Protein AF-A0A7H1Q3H3-F1 (afdb_monomer)

Foldseek 3Di:
DDDDDPDDPDLPDQDPVLAFDPPDDQAAPDWDQAPQDRDTDRGATPVRHDHDRVRVSVVSVVSVVVVVVVVVVVVVVVD

Mean predicted aligned error: 10.57 Å

pLDDT: mean 74.55, std 13.28, range [47.53, 92.5]

Sequence (79 aa):
MAARKPRRPKRPEPPPTGVLDWTRGHWAGVEKRCRYCPGLTPLRDSDGKPAHKVCAEEAIARQVEEYAEAWENERLREQ

Structure (mmCIF, N/CA/C/O backbone):
data_AF-A0A7H1Q3H3-F1
#
_entry.id   AF-A0A7H1Q3H3-F1
#
loop_
_atom_site.group_PDB
_atom_site.id
_atom_site.type_symbol
_atom_site.label_atom_id
_atom_site.label_alt_id
_atom_site.label_comp_id
_atom_site.label_asym_id
_atom_site.label_entity_id
_atom_site.label_seq_id
_atom_site.pdbx_PDB_ins_code
_atom_site.Cartn_x
_atom_site.Cartn_y
_atom_site.Cartn_z
_atom_site.occupancy
_atom_site.B_iso_or_equiv
_atom_site.auth_seq_id
_atom_site.auth_comp_id
_atom_site.auth_asym_id
_atom_site.auth_atom_id
_atom_site.pdbx_PDB_model_num
ATOM 1 N N . MET A 1 1 ? 5.770 38.157 5.517 1.00 47.53 1 MET A N 1
ATOM 2 C CA . MET A 1 1 ? 5.795 36.867 4.790 1.00 47.53 1 MET A CA 1
ATOM 3 C C . MET A 1 1 ? 4.694 35.985 5.365 1.00 47.53 1 MET A C 1
ATOM 5 O O . MET A 1 1 ? 4.749 35.683 6.547 1.00 47.53 1 MET A O 1
ATOM 9 N N . ALA A 1 2 ? 3.647 35.666 4.599 1.00 57.00 2 ALA A N 1
ATOM 10 C CA . ALA A 1 2 ? 2.525 34.869 5.104 1.00 57.00 2 ALA A CA 1
ATOM 11 C C . ALA A 1 2 ? 2.938 33.394 5.257 1.00 57.00 2 ALA A C 1
ATOM 13 O O . ALA A 1 2 ? 3.357 32.762 4.286 1.00 57.00 2 ALA A O 1
ATOM 14 N N . ALA A 1 3 ? 2.840 32.850 6.472 1.00 61.62 3 ALA A N 1
ATOM 15 C CA . ALA A 1 3 ? 3.143 31.450 6.751 1.00 61.62 3 ALA A CA 1
ATOM 16 C C . ALA A 1 3 ? 2.155 30.530 6.009 1.00 61.62 3 ALA A C 1
ATOM 18 O O . ALA A 1 3 ? 0.937 30.643 6.163 1.00 61.62 3 ALA A O 1
AT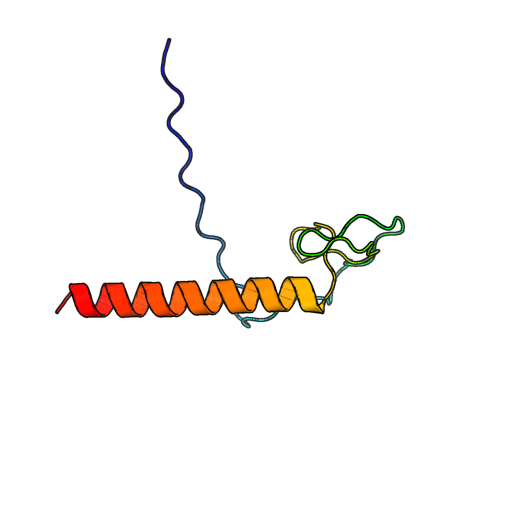OM 19 N N . ARG A 1 4 ? 2.674 29.605 5.192 1.00 63.84 4 ARG A N 1
ATOM 20 C CA . ARG A 1 4 ? 1.868 28.563 4.542 1.00 63.84 4 ARG A CA 1
ATOM 21 C C . ARG A 1 4 ? 1.288 27.642 5.618 1.00 63.84 4 ARG A C 1
ATOM 23 O O . ARG A 1 4 ? 2.029 26.911 6.267 1.00 63.84 4 ARG A O 1
ATOM 30 N N . LYS A 1 5 ? -0.039 27.660 5.785 1.00 59.91 5 LYS A N 1
ATOM 31 C CA . LYS A 1 5 ? -0.768 26.701 6.630 1.00 59.91 5 LYS A CA 1
ATOM 32 C C . LYS A 1 5 ? -0.412 25.263 6.208 1.00 59.91 5 LYS A C 1
ATOM 34 O O . LYS A 1 5 ? -0.481 24.974 5.008 1.00 59.91 5 LYS A O 1
ATOM 39 N N . PRO A 1 6 ? -0.073 24.355 7.143 1.00 57.78 6 PRO A N 1
ATOM 40 C CA . PRO A 1 6 ? 0.114 22.949 6.810 1.00 57.78 6 PRO A CA 1
ATOM 41 C C . PRO A 1 6 ? -1.208 22.399 6.267 1.00 57.78 6 PRO A C 1
ATOM 43 O O . PRO A 1 6 ? -2.263 22.539 6.892 1.00 57.78 6 PRO A O 1
ATOM 46 N N . ARG A 1 7 ? -1.170 21.814 5.065 1.00 62.53 7 ARG A N 1
ATOM 47 C CA . ARG A 1 7 ? -2.326 21.104 4.512 1.00 62.53 7 ARG A CA 1
ATOM 48 C C . ARG A 1 7 ? -2.569 19.908 5.425 1.00 62.53 7 ARG A C 1
ATOM 50 O O . ARG A 1 7 ? -1.683 19.068 5.557 1.00 62.53 7 ARG A O 1
ATOM 57 N N . ARG A 1 8 ? -3.740 19.846 6.068 1.00 57.44 8 ARG A N 1
ATOM 58 C CA . ARG A 1 8 ? -4.162 18.629 6.772 1.00 57.44 8 ARG A CA 1
ATOM 59 C C . ARG A 1 8 ? -4.067 17.470 5.772 1.00 57.44 8 ARG A C 1
ATOM 61 O O . ARG A 1 8 ? -4.541 17.650 4.644 1.00 57.44 8 ARG A O 1
ATOM 68 N N . PRO A 1 9 ? -3.438 16.336 6.123 1.00 54.50 9 PRO A N 1
ATOM 69 C CA . PRO A 1 9 ? -3.485 15.167 5.262 1.00 54.50 9 PRO A CA 1
ATOM 70 C C . PRO A 1 9 ? -4.962 14.839 5.030 1.00 54.50 9 PRO A C 1
ATOM 72 O O . PRO A 1 9 ? -5.724 14.676 5.983 1.00 54.50 9 PRO A O 1
ATOM 75 N N . LYS A 1 10 ? -5.394 14.850 3.764 1.00 54.84 10 LYS A N 1
ATOM 76 C CA . LYS A 1 10 ? -6.718 14.336 3.413 1.00 54.84 10 LYS A CA 1
ATOM 77 C C . LYS A 1 10 ? -6.723 12.871 3.823 1.00 54.84 10 LYS A C 1
ATOM 79 O O . LYS A 1 10 ? -5.813 12.143 3.432 1.00 54.84 10 LYS A O 1
ATOM 84 N N . ARG A 1 11 ? -7.724 12.492 4.618 1.00 51.81 11 ARG A N 1
ATOM 85 C CA . ARG A 1 11 ? -8.036 11.104 4.954 1.00 51.81 11 ARG A CA 1
ATOM 86 C C . ARG A 1 11 ? -8.018 10.295 3.647 1.00 51.81 11 ARG A C 1
ATOM 88 O O . ARG A 1 11 ? -8.827 10.621 2.778 1.00 51.81 11 ARG A O 1
ATOM 95 N N . PRO A 1 12 ? -7.092 9.341 3.439 1.00 57.28 12 PRO A N 1
ATOM 96 C CA . PRO A 1 12 ? -7.246 8.398 2.343 1.00 57.28 12 PRO A CA 1
ATOM 97 C C . PRO A 1 12 ? -8.523 7.605 2.615 1.00 57.28 12 PRO A C 1
ATOM 99 O O . PRO A 1 12 ? -8.636 6.961 3.658 1.00 57.28 12 PRO A O 1
ATOM 102 N N . GLU A 1 13 ? -9.507 7.737 1.729 1.00 58.69 13 GLU A N 1
ATOM 103 C CA . GLU A 1 13 ? -10.719 6.927 1.777 1.00 58.69 13 GLU A CA 1
ATOM 104 C C . GLU A 1 13 ? -10.307 5.479 1.489 1.00 58.69 13 GLU A C 1
ATOM 106 O O . GLU A 1 13 ? -9.702 5.226 0.441 1.00 58.69 13 GLU A O 1
ATOM 111 N N . PRO A 1 14 ? -10.543 4.535 2.419 1.00 57.19 14 PRO A N 1
ATOM 112 C CA . PRO A 1 14 ? -10.251 3.138 2.149 1.00 57.19 14 PRO A CA 1
ATOM 113 C C . PRO A 1 14 ? -11.104 2.665 0.962 1.00 57.19 14 PRO A C 1
ATOM 115 O O . PRO A 1 14 ? -12.223 3.156 0.772 1.00 57.19 14 PRO A O 1
ATOM 118 N N . PRO A 1 15 ? -10.601 1.721 0.148 1.00 61.19 15 PRO A N 1
ATOM 119 C CA . PRO A 1 15 ? -11.395 1.158 -0.930 1.00 61.19 15 PRO A CA 1
ATOM 120 C C . PRO A 1 15 ? -12.684 0.545 -0.356 1.00 61.19 15 PRO A C 1
ATOM 122 O O . PRO A 1 15 ? -12.641 -0.072 0.711 1.00 61.19 15 PRO A O 1
ATOM 125 N N . PRO A 1 16 ? -13.828 0.666 -1.056 1.00 56.88 16 PRO A N 1
ATOM 126 C CA . PRO A 1 16 ? -15.135 0.225 -0.555 1.00 56.88 16 PRO A CA 1
ATOM 127 C C . PRO A 1 16 ? -15.204 -1.278 -0.243 1.00 56.88 16 PRO A C 1
ATOM 129 O O . PRO A 1 16 ? -16.089 -1.719 0.480 1.00 56.88 16 PRO A O 1
ATOM 132 N N . THR A 1 17 ? -14.274 -2.069 -0.779 1.00 60.28 17 THR A N 1
ATOM 133 C CA . THR A 1 17 ? -14.169 -3.520 -0.582 1.00 60.28 17 THR A CA 1
ATOM 134 C C . THR A 1 17 ? -13.131 -3.924 0.469 1.00 60.28 17 THR A C 1
ATOM 136 O O . THR A 1 17 ? -12.976 -5.113 0.730 1.00 60.28 17 THR A O 1
ATOM 139 N N . GLY A 1 18 ? -12.379 -2.975 1.042 1.00 63.22 18 GLY A N 1
ATOM 140 C CA . GLY A 1 18 ? -11.280 -3.257 1.975 1.00 63.22 18 GLY A CA 1
ATOM 141 C C . GLY A 1 18 ? -10.060 -3.947 1.347 1.00 63.22 18 GLY A C 1
ATOM 142 O O . GLY A 1 18 ? -9.073 -4.184 2.036 1.00 63.22 18 GLY A O 1
ATOM 143 N N . VAL A 1 19 ? -10.097 -4.237 0.044 1.00 67.62 19 VAL A N 1
ATOM 144 C CA . VAL A 1 19 ? -9.010 -4.867 -0.715 1.00 67.62 19 VAL A CA 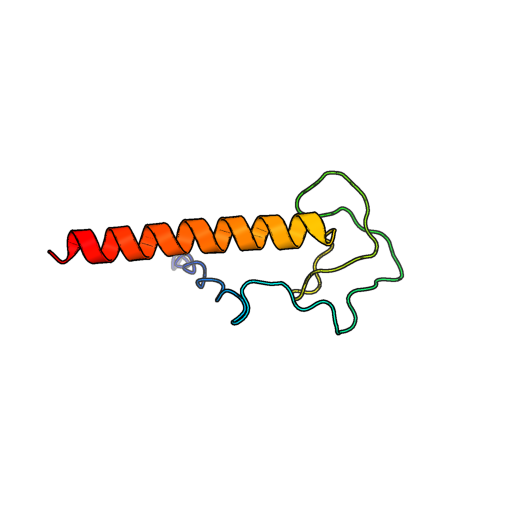1
ATOM 145 C C . VAL A 1 19 ? -8.556 -3.951 -1.842 1.00 67.62 19 VAL A C 1
ATOM 147 O O . VAL A 1 19 ? -9.357 -3.210 -2.418 1.00 67.62 19 VAL A O 1
ATOM 150 N N . LEU A 1 20 ? -7.261 -3.992 -2.161 1.00 72.88 20 LEU A N 1
ATOM 151 C CA . LEU A 1 20 ? -6.730 -3.239 -3.290 1.00 72.88 20 LEU A CA 1
ATOM 152 C C . LEU A 1 20 ? -7.265 -3.840 -4.604 1.00 72.88 20 LEU A C 1
ATOM 154 O O . LEU A 1 20 ? -7.220 -5.055 -4.804 1.00 72.88 20 LEU A O 1
ATOM 158 N N . ASP A 1 21 ? -7.753 -2.995 -5.510 1.00 75.19 21 ASP A N 1
ATOM 159 C CA . ASP A 1 21 ? -8.085 -3.417 -6.871 1.00 75.19 21 ASP A CA 1
ATOM 160 C C . ASP A 1 21 ? -6.779 -3.629 -7.654 1.00 75.19 21 ASP A C 1
ATOM 162 O O . ASP A 1 21 ? -5.994 -2.691 -7.789 1.00 75.19 21 ASP A O 1
ATOM 166 N N . TRP A 1 22 ? -6.559 -4.861 -8.135 1.00 77.44 22 TRP A N 1
ATOM 167 C CA . TRP A 1 22 ? -5.403 -5.279 -8.945 1.00 77.44 22 TRP A CA 1
ATOM 168 C C . TRP A 1 22 ? -5.745 -5.503 -10.427 1.00 77.44 22 TRP A C 1
ATOM 170 O O . TRP A 1 22 ? -4.928 -6.023 -11.192 1.00 77.44 22 TRP A O 1
ATOM 180 N N . THR A 1 23 ? -6.964 -5.174 -10.852 1.00 75.25 23 THR A N 1
ATOM 181 C CA . THR A 1 23 ? -7.495 -5.545 -12.171 1.00 75.25 23 THR A CA 1
ATOM 182 C C . THR A 1 23 ? -7.001 -4.645 -13.305 1.00 75.25 23 THR A C 1
ATOM 184 O O . THR A 1 23 ? -7.157 -5.004 -14.474 1.00 75.25 23 THR A O 1
ATOM 187 N N . ARG A 1 24 ? -6.380 -3.490 -13.011 1.00 69.38 24 ARG A N 1
ATOM 188 C CA . ARG A 1 24 ? -6.017 -2.488 -14.030 1.00 69.38 24 ARG A CA 1
ATOM 189 C C . ARG A 1 24 ? -4.563 -2.026 -13.943 1.00 69.38 24 ARG A C 1
ATOM 191 O O . ARG A 1 24 ? -4.219 -1.168 -13.146 1.00 69.38 24 ARG A O 1
ATOM 198 N N . GLY A 1 25 ? -3.720 -2.502 -14.862 1.00 70.50 25 GLY A N 1
ATOM 199 C CA . GLY A 1 25 ? -2.473 -1.802 -15.217 1.00 70.50 25 GLY A CA 1
ATOM 200 C C . GLY A 1 25 ? -1.436 -1.657 -14.093 1.00 70.50 25 GLY A C 1
ATOM 201 O O . GLY A 1 25 ? -0.687 -0.685 -14.076 1.00 70.50 25 GLY A O 1
ATOM 202 N N . HIS A 1 26 ? -1.368 -2.620 -13.173 1.00 82.44 26 HIS A N 1
ATOM 203 C CA . HIS A 1 26 ? -0.438 -2.600 -12.034 1.00 82.44 26 HIS A CA 1
ATOM 204 C C . HIS A 1 26 ? 0.982 -3.040 -12.393 1.00 82.44 26 HIS A C 1
ATOM 206 O O . HIS A 1 26 ? 1.902 -2.875 -11.597 1.00 82.44 26 HIS A O 1
ATOM 212 N N . TRP A 1 27 ? 1.175 -3.610 -13.581 1.00 83.56 27 TRP A N 1
ATOM 213 C CA . TRP A 1 27 ? 2.478 -4.071 -14.036 1.00 83.56 27 TRP A CA 1
ATOM 214 C C . TRP A 1 27 ? 3.283 -2.931 -14.661 1.00 83.56 27 TRP A C 1
ATOM 216 O O . TRP A 1 27 ? 2.824 -2.255 -15.583 1.00 83.56 27 TRP A O 1
ATOM 226 N N . ALA A 1 28 ? 4.513 -2.744 -14.195 1.00 85.12 28 ALA A N 1
ATOM 227 C CA . ALA A 1 28 ? 5.479 -1.820 -14.762 1.00 85.12 28 ALA A CA 1
ATOM 228 C C . ALA A 1 28 ? 6.627 -2.587 -15.420 1.00 85.12 28 ALA A C 1
ATOM 230 O O . ALA A 1 28 ? 7.161 -3.528 -14.846 1.00 85.12 28 ALA A O 1
ATOM 231 N N . GLY A 1 29 ? 7.074 -2.130 -16.592 1.00 84.31 29 GLY A N 1
ATOM 232 C CA . GLY A 1 29 ? 8.233 -2.718 -17.278 1.00 84.31 29 GLY A CA 1
ATOM 233 C C . GLY A 1 29 ? 9.581 -2.481 -16.583 1.00 84.31 29 GLY A C 1
ATOM 234 O O . GLY A 1 29 ? 10.589 -3.010 -17.029 1.00 84.31 29 GLY A O 1
ATOM 235 N N . VAL A 1 30 ? 9.613 -1.681 -15.512 1.00 87.31 30 VAL A N 1
ATOM 236 C CA . VAL A 1 30 ? 10.821 -1.395 -14.729 1.00 87.31 30 VAL A CA 1
ATOM 237 C C . VAL A 1 30 ? 10.542 -1.713 -13.271 1.00 87.31 30 VAL A C 1
ATOM 239 O O . VAL A 1 30 ? 9.630 -1.131 -12.674 1.00 87.31 30 VAL A O 1
ATOM 242 N N . GLU A 1 31 ? 11.362 -2.591 -12.702 1.00 90.00 31 GLU A N 1
ATOM 243 C CA . GLU A 1 31 ? 11.324 -2.913 -11.283 1.00 90.00 31 GLU A CA 1
ATOM 244 C C . GLU A 1 31 ? 11.773 -1.707 -10.459 1.00 90.00 31 GLU A C 1
ATOM 246 O O . GLU A 1 31 ? 12.811 -1.089 -10.709 1.00 90.00 31 GLU A O 1
ATOM 251 N N . LYS A 1 32 ? 10.971 -1.349 -9.460 1.00 91.38 32 LYS A N 1
ATOM 252 C CA . LYS A 1 32 ? 11.288 -0.280 -8.512 1.00 91.38 32 LYS A CA 1
ATOM 253 C C . LYS A 1 32 ? 11.232 -0.819 -7.096 1.00 91.38 32 LYS A C 1
ATOM 255 O O . LYS A 1 32 ? 10.621 -1.848 -6.827 1.00 91.38 32 LYS A O 1
ATOM 260 N N . ARG A 1 33 ? 11.867 -0.105 -6.170 1.00 92.50 33 ARG A N 1
ATOM 261 C CA . ARG A 1 33 ? 11.826 -0.459 -4.753 1.00 92.50 33 ARG A CA 1
ATOM 262 C C . ARG A 1 33 ? 10.39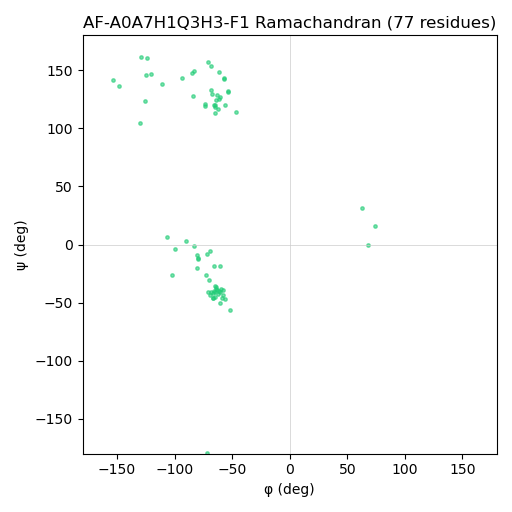7 -0.362 -4.226 1.00 92.50 33 ARG A C 1
ATOM 264 O O . ARG A 1 33 ? 9.748 0.669 -4.409 1.00 92.50 33 ARG A O 1
ATOM 271 N N . CYS A 1 34 ? 9.936 -1.425 -3.578 1.00 91.81 34 CYS A N 1
ATOM 272 C CA . CYS A 1 34 ? 8.678 -1.439 -2.853 1.00 91.81 34 CYS A CA 1
ATOM 273 C C . CYS A 1 34 ? 8.683 -0.338 -1.788 1.00 91.81 34 CYS A C 1
ATOM 275 O O . CYS A 1 34 ? 9.704 -0.045 -1.164 1.00 91.81 34 CYS A O 1
ATOM 277 N N . ARG A 1 35 ? 7.532 0.296 -1.577 1.00 89.81 35 ARG A N 1
ATOM 278 C CA . ARG A 1 35 ? 7.395 1.352 -0.571 1.00 89.81 35 ARG A CA 1
ATOM 279 C C . ARG A 1 35 ? 7.469 0.836 0.870 1.00 89.81 35 ARG A C 1
ATOM 281 O O . ARG A 1 35 ? 7.889 1.580 1.751 1.00 89.81 35 ARG A O 1
ATOM 288 N N . TYR A 1 36 ? 7.036 -0.400 1.103 1.00 88.06 36 TYR A N 1
ATOM 289 C CA . TYR A 1 36 ? 6.863 -0.970 2.444 1.00 88.06 36 TYR A CA 1
ATOM 290 C C . TYR A 1 36 ? 7.996 -1.911 2.851 1.00 88.06 36 TYR A C 1
ATOM 292 O O . TYR A 1 36 ? 8.274 -2.064 4.036 1.00 88.06 36 TYR A O 1
ATOM 300 N N . CYS A 1 37 ? 8.668 -2.529 1.881 1.00 89.50 37 CYS A N 1
ATOM 301 C CA . CYS A 1 37 ? 9.764 -3.458 2.122 1.00 89.50 37 CYS A CA 1
ATOM 302 C C . CYS A 1 37 ? 10.988 -3.070 1.274 1.00 89.50 37 CYS A C 1
ATOM 304 O O . CYS A 1 37 ? 10.864 -2.339 0.291 1.00 89.50 37 CYS A O 1
ATOM 306 N N . PRO A 1 38 ? 12.198 -3.543 1.614 1.00 90.44 38 PRO A N 1
ATOM 307 C CA . PRO A 1 38 ? 13.396 -3.201 0.856 1.00 90.44 38 PRO A CA 1
ATOM 308 C C . PRO A 1 38 ? 13.477 -3.874 -0.527 1.00 90.44 38 PRO A C 1
ATOM 310 O O . PRO A 1 38 ? 14.377 -3.523 -1.286 1.00 90.44 38 PRO A O 1
ATOM 313 N N . GLY A 1 39 ? 12.574 -4.805 -0.857 1.00 90.94 39 GLY A N 1
ATOM 314 C CA . GLY A 1 39 ? 12.59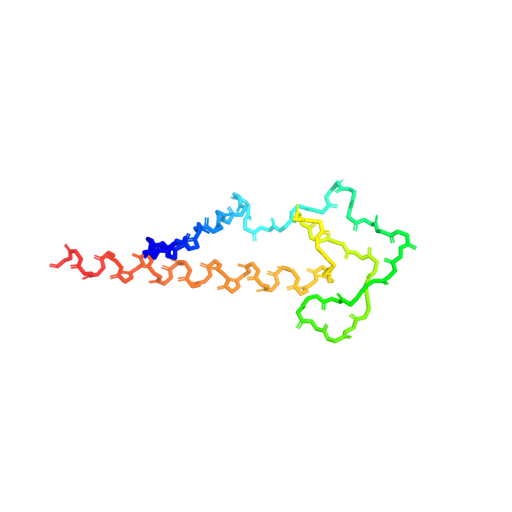8 -5.570 -2.105 1.00 90.94 39 GLY A CA 1
ATOM 315 C C . GLY A 1 39 ? 12.236 -4.757 -3.351 1.00 90.94 39 GLY A C 1
ATOM 316 O O . GLY A 1 39 ? 11.551 -3.735 -3.278 1.00 90.94 39 GLY A O 1
ATOM 317 N N . LEU A 1 40 ? 12.681 -5.235 -4.513 1.00 92.50 40 LEU A N 1
ATOM 318 C CA . LEU A 1 40 ? 12.267 -4.715 -5.816 1.00 92.50 40 LEU A CA 1
ATOM 319 C C . LEU A 1 40 ? 10.955 -5.375 -6.258 1.00 92.50 40 LEU A C 1
ATOM 321 O O . LEU A 1 40 ? 10.671 -6.523 -5.912 1.00 92.50 40 LEU A O 1
ATOM 325 N N . THR A 1 41 ? 10.133 -4.624 -6.982 1.00 90.31 41 THR A N 1
ATOM 326 C CA . THR A 1 41 ? 8.860 -5.096 -7.521 1.00 90.31 41 THR A CA 1
ATOM 327 C C . THR A 1 41 ? 8.544 -4.408 -8.850 1.00 90.31 41 THR A C 1
ATOM 329 O O . THR A 1 41 ? 8.707 -3.186 -8.964 1.00 90.31 41 THR A O 1
ATOM 332 N N . PRO A 1 42 ? 8.064 -5.155 -9.857 1.00 89.75 42 PRO A N 1
ATOM 333 C CA . PRO A 1 42 ? 7.442 -4.576 -11.040 1.00 89.75 42 PRO A CA 1
ATOM 334 C C . PRO A 1 42 ? 5.974 -4.184 -10.795 1.00 89.75 42 PRO A C 1
ATOM 336 O O . PRO A 1 42 ? 5.377 -3.523 -11.642 1.00 89.75 42 PRO A O 1
ATOM 339 N N . LEU A 1 43 ? 5.375 -4.563 -9.657 1.00 90.50 43 LEU A N 1
ATOM 340 C CA . LEU A 1 43 ? 3.980 -4.251 -9.331 1.00 90.50 43 LEU A CA 1
ATOM 341 C C . LEU A 1 43 ? 3.815 -2.850 -8.732 1.00 90.50 43 LEU A C 1
ATOM 343 O O . LEU A 1 43 ? 4.683 -2.339 -8.017 1.00 90.50 43 LEU A O 1
ATOM 347 N N . ARG A 1 44 ? 2.650 -2.254 -8.991 1.00 89.06 44 ARG A N 1
ATOM 348 C CA . ARG A 1 44 ? 2.205 -0.964 -8.466 1.00 89.06 44 ARG A CA 1
ATOM 349 C C . ARG A 1 44 ? 0.858 -1.086 -7.765 1.00 89.06 44 ARG A C 1
ATOM 351 O O . ARG A 1 44 ? 0.013 -1.852 -8.206 1.00 89.06 44 ARG A O 1
ATOM 358 N N . ASP A 1 45 ? 0.647 -0.311 -6.711 1.00 85.69 45 ASP A N 1
ATOM 359 C CA . ASP A 1 45 ? -0.650 -0.172 -6.044 1.00 85.69 45 ASP A CA 1
ATOM 360 C C . ASP A 1 45 ? -1.658 0.634 -6.899 1.00 85.69 45 ASP A C 1
ATOM 362 O O . ASP A 1 45 ? -1.345 1.069 -8.011 1.00 85.69 45 ASP A O 1
ATOM 366 N N . SER A 1 46 ? -2.877 0.850 -6.391 1.00 80.25 46 SER A N 1
ATOM 367 C CA . SER A 1 46 ? -3.910 1.652 -7.069 1.00 80.25 46 SER A CA 1
ATOM 368 C C . SER A 1 46 ? -3.548 3.137 -7.205 1.00 80.25 46 SER A C 1
ATOM 370 O O . SER A 1 46 ? -4.106 3.817 -8.061 1.00 80.25 46 SER A O 1
ATOM 372 N N . ASP A 1 47 ? -2.587 3.637 -6.420 1.00 78.44 47 ASP A N 1
ATOM 373 C CA . ASP A 1 47 ? -2.008 4.980 -6.567 1.00 78.44 47 ASP A CA 1
ATOM 374 C C . ASP A 1 47 ? -0.894 5.024 -7.638 1.00 78.44 47 ASP A C 1
ATOM 376 O O . ASP A 1 47 ? -0.273 6.069 -7.866 1.00 78.44 47 ASP A O 1
ATOM 380 N N . GLY A 1 48 ? -0.572 3.892 -8.275 1.00 83.75 48 GLY A N 1
ATOM 381 C CA . GLY A 1 48 ? 0.516 3.775 -9.243 1.00 83.75 48 GLY A CA 1
ATOM 382 C C . GLY A 1 48 ? 1.918 3.772 -8.617 1.00 83.75 48 GLY A C 1
ATOM 383 O O . GLY 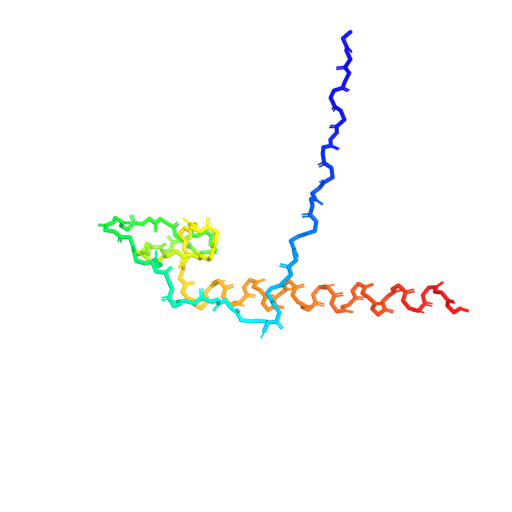A 1 48 ? 2.912 3.975 -9.332 1.00 83.75 48 GLY A O 1
ATOM 384 N N . LYS A 1 49 ? 2.037 3.549 -7.304 1.00 87.38 49 LYS A N 1
ATOM 385 C CA . LYS A 1 49 ? 3.304 3.491 -6.559 1.00 87.38 49 LYS A CA 1
ATOM 386 C C . LYS A 1 49 ? 3.809 2.052 -6.462 1.00 87.38 49 LYS A C 1
ATOM 388 O O . LYS A 1 49 ? 3.010 1.141 -6.305 1.00 87.38 49 LYS A O 1
ATOM 393 N N . PRO A 1 50 ? 5.129 1.818 -6.525 1.00 90.25 50 PRO A N 1
ATOM 394 C CA . PRO A 1 50 ? 5.683 0.470 -6.473 1.00 90.25 50 PRO A CA 1
ATOM 395 C C . PRO A 1 50 ? 5.424 -0.202 -5.119 1.00 90.25 50 PRO A C 1
ATOM 397 O O . PRO A 1 50 ? 5.880 0.274 -4.074 1.00 90.25 50 PRO A O 1
ATOM 400 N N . ALA A 1 51 ? 4.713 -1.324 -5.149 1.00 91.06 51 ALA A N 1
ATOM 401 C CA . ALA A 1 51 ? 4.393 -2.122 -3.975 1.00 91.06 51 ALA A CA 1
ATOM 402 C C . ALA A 1 51 ? 4.173 -3.585 -4.377 1.00 91.06 51 ALA A C 1
ATOM 404 O O . ALA A 1 51 ? 3.605 -3.875 -5.430 1.00 91.06 51 ALA A O 1
ATOM 405 N N . HIS A 1 52 ? 4.635 -4.523 -3.549 1.00 90.06 52 HIS A N 1
ATOM 406 C CA . HIS A 1 52 ? 4.213 -5.918 -3.676 1.00 90.06 52 HIS A CA 1
ATOM 407 C C . HIS A 1 52 ? 2.743 -6.044 -3.296 1.00 90.06 52 HIS A C 1
ATOM 409 O O . HIS A 1 52 ? 2.256 -5.276 -2.464 1.00 90.06 52 HIS A O 1
ATOM 415 N N . LYS A 1 53 ? 2.069 -7.057 -3.850 1.00 86.19 53 LYS A N 1
ATOM 416 C CA . LYS A 1 53 ? 0.661 -7.319 -3.552 1.00 86.19 53 LYS A CA 1
ATOM 417 C C . LYS A 1 53 ? 0.390 -7.405 -2.053 1.00 86.19 53 LYS A C 1
ATOM 419 O O . LYS A 1 53 ? -0.373 -6.610 -1.516 1.00 86.19 53 LYS A O 1
ATOM 424 N N . VAL A 1 54 ? 1.108 -8.311 -1.395 1.00 88.88 54 VAL A N 1
ATOM 425 C CA . VAL A 1 54 ? 0.962 -8.581 0.038 1.00 88.88 54 VAL A CA 1
ATOM 426 C C . VAL A 1 54 ? 1.234 -7.321 0.862 1.00 88.88 54 VAL A C 1
ATOM 428 O O . VAL A 1 54 ? 0.419 -6.946 1.692 1.00 88.88 54 VAL 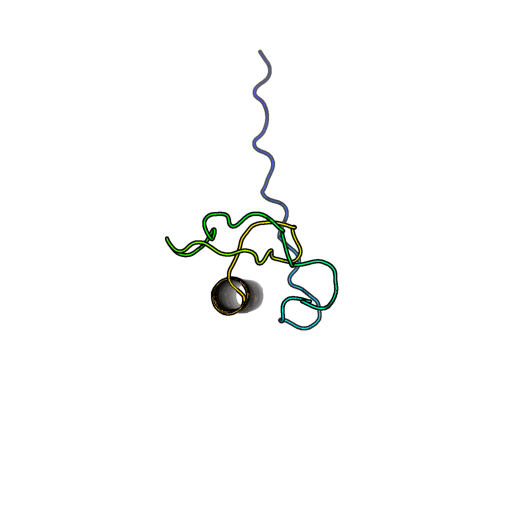A O 1
ATOM 431 N N . CYS A 1 55 ? 2.313 -6.594 0.560 1.00 88.00 55 CYS A N 1
ATOM 432 C CA . CYS A 1 55 ? 2.664 -5.385 1.300 1.00 88.00 55 CYS A CA 1
ATOM 433 C C . CYS A 1 55 ? 1.629 -4.255 1.167 1.00 88.00 55 CYS A C 1
ATOM 435 O O . CYS A 1 55 ? 1.420 -3.503 2.116 1.00 88.00 55 CYS A O 1
ATOM 437 N N . ALA A 1 56 ? 1.014 -4.099 -0.009 1.00 86.88 56 ALA A N 1
ATOM 438 C CA . ALA A 1 56 ? -0.043 -3.113 -0.208 1.00 86.88 56 ALA A CA 1
ATOM 439 C C . ALA A 1 56 ? -1.330 -3.516 0.530 1.00 86.88 56 ALA A C 1
ATOM 441 O O . ALA A 1 56 ? -1.960 -2.665 1.153 1.00 86.88 56 ALA A O 1
ATOM 442 N N . GLU A 1 57 ? -1.693 -4.801 0.513 1.00 84.62 57 GLU A N 1
ATOM 443 C CA . GLU A 1 57 ? -2.860 -5.313 1.240 1.00 84.62 57 GLU A CA 1
ATOM 444 C C . GLU A 1 57 ? -2.675 -5.224 2.763 1.00 84.62 57 GLU A C 1
ATOM 446 O O . GLU A 1 57 ? -3.577 -4.756 3.452 1.00 84.62 57 GLU A O 1
ATOM 451 N N . GLU A 1 58 ? -1.494 -5.556 3.295 1.00 87.12 58 GLU A N 1
ATOM 452 C CA . GLU A 1 58 ? -1.171 -5.376 4.719 1.00 87.12 58 GLU A CA 1
ATOM 453 C C . GLU A 1 58 ? -1.256 -3.908 5.150 1.00 87.12 58 GLU A C 1
ATOM 455 O O . GLU A 1 58 ? -1.764 -3.595 6.226 1.00 87.12 58 GLU A O 1
ATOM 460 N N . ALA A 1 59 ? -0.774 -2.982 4.317 1.00 84.25 59 ALA A N 1
ATOM 461 C CA . ALA A 1 59 ? -0.859 -1.560 4.621 1.00 84.25 59 ALA A CA 1
ATOM 462 C C . ALA A 1 59 ? -2.314 -1.071 4.684 1.00 84.25 59 ALA A C 1
ATOM 464 O O . ALA A 1 59 ? -2.640 -0.267 5.555 1.00 84.25 59 ALA A O 1
ATOM 465 N N . ILE A 1 60 ? -3.183 -1.571 3.801 1.00 80.69 60 ILE A N 1
ATOM 466 C CA . ILE A 1 60 ? -4.617 -1.254 3.820 1.00 80.69 60 ILE A CA 1
ATOM 467 C C . ILE A 1 60 ? -5.287 -1.879 5.036 1.00 80.69 60 ILE A C 1
ATOM 469 O O . ILE A 1 60 ? -6.044 -1.186 5.705 1.00 80.69 60 ILE A O 1
ATOM 473 N N . ALA A 1 61 ? -4.979 -3.135 5.365 1.00 82.38 61 ALA A N 1
ATOM 474 C CA . ALA A 1 61 ? -5.508 -3.792 6.558 1.00 82.38 61 ALA A CA 1
ATOM 475 C C . ALA A 1 61 ? -5.185 -2.982 7.823 1.00 82.38 61 ALA A C 1
ATOM 477 O O . ALA A 1 61 ? -6.086 -2.648 8.588 1.00 82.38 61 ALA A O 1
ATOM 478 N N . ARG A 1 62 ? -3.929 -2.538 7.970 1.00 81.38 62 ARG A N 1
ATOM 479 C CA . ARG A 1 62 ? -3.512 -1.663 9.078 1.00 81.38 62 ARG A CA 1
ATOM 480 C C . ARG A 1 62 ? -4.248 -0.327 9.089 1.00 81.38 62 ARG A C 1
ATOM 482 O O . ARG A 1 62 ? -4.602 0.162 10.154 1.00 81.38 62 ARG A O 1
ATOM 489 N N . GLN A 1 63 ? -4.474 0.274 7.921 1.00 76.44 63 GLN A N 1
ATOM 490 C CA . GLN A 1 63 ? -5.259 1.505 7.828 1.00 76.44 63 GLN A CA 1
ATOM 491 C C . GLN A 1 63 ? -6.712 1.271 8.250 1.00 76.44 63 GLN A C 1
ATOM 493 O O . GLN A 1 63 ? -7.247 2.066 9.011 1.00 76.44 63 GLN A O 1
ATOM 498 N N . VAL A 1 64 ? -7.348 0.193 7.785 1.00 76.62 64 VAL A N 1
ATOM 499 C CA . VAL A 1 64 ? -8.735 -0.154 8.128 1.00 76.62 64 VAL A CA 1
ATOM 500 C C . VAL A 1 64 ? -8.886 -0.405 9.629 1.00 76.62 64 VAL A C 1
ATOM 502 O O . VAL A 1 64 ? -9.836 0.109 10.212 1.00 76.62 64 VAL A O 1
ATOM 505 N N . GLU A 1 65 ? -7.948 -1.118 10.258 1.00 74.19 65 GLU A N 1
ATOM 506 C CA . GLU A 1 65 ? -7.925 -1.326 11.714 1.00 74.19 65 GLU A CA 1
ATOM 507 C C . GLU A 1 65 ? -7.808 -0.001 12.481 1.00 74.19 65 GLU A C 1
ATOM 509 O O . GLU A 1 65 ? -8.642 0.281 13.340 1.00 74.19 65 GLU A O 1
ATOM 514 N N . GLU A 1 66 ? -6.844 0.857 12.122 1.00 71.31 66 GLU A N 1
ATOM 515 C CA . GLU A 1 66 ? -6.667 2.175 12.754 1.00 71.31 66 GLU A CA 1
ATOM 516 C C . GLU A 1 66 ? -7.921 3.052 12.591 1.00 71.31 66 GLU A C 1
ATOM 518 O O . GLU A 1 66 ? -8.33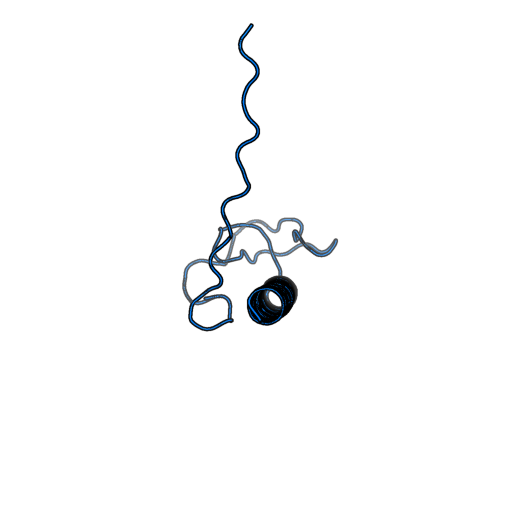3 3.752 13.518 1.00 71.31 66 GLU A O 1
ATOM 523 N N . TYR A 1 67 ? -8.578 2.989 11.428 1.00 69.81 67 TYR A N 1
ATOM 524 C CA . TYR A 1 67 ? -9.845 3.681 11.213 1.00 69.81 67 TYR A CA 1
ATOM 525 C C . TYR A 1 67 ? -10.973 3.105 12.067 1.00 69.81 67 TYR A C 1
ATOM 527 O O . TYR A 1 67 ? -11.716 3.888 12.657 1.00 69.81 67 TYR A O 1
ATOM 535 N N . ALA A 1 68 ? -11.125 1.781 12.139 1.00 69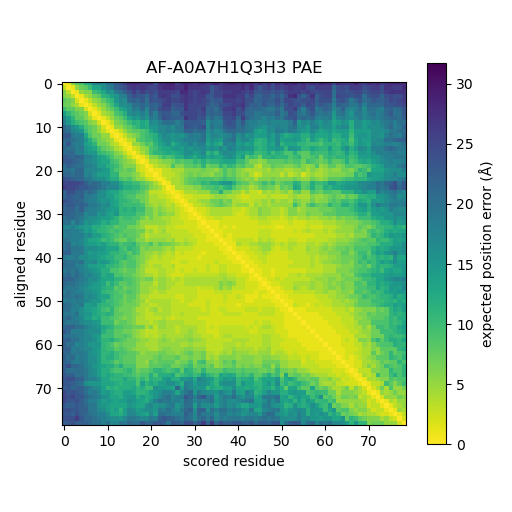.00 68 ALA A N 1
ATOM 536 C CA . ALA A 1 68 ? -12.158 1.140 12.951 1.00 69.00 68 ALA A CA 1
ATOM 537 C C . ALA A 1 68 ? -12.022 1.537 14.430 1.00 69.00 68 ALA A C 1
ATOM 539 O O . ALA A 1 68 ? -13.008 1.933 15.055 1.00 69.00 68 ALA A O 1
ATOM 540 N N . GLU A 1 69 ? -10.793 1.543 14.949 1.00 65.44 69 GLU A N 1
ATOM 541 C CA . GLU A 1 69 ? -10.493 1.976 16.315 1.00 65.44 69 GLU A CA 1
ATOM 542 C C . GLU A 1 69 ? -10.776 3.475 16.525 1.00 65.44 69 GLU A C 1
ATOM 544 O O . GLU A 1 69 ? -11.330 3.876 17.551 1.00 65.44 69 GLU A O 1
ATOM 549 N N . ALA A 1 70 ? -10.456 4.328 15.545 1.00 62.06 70 ALA A N 1
ATOM 550 C CA . ALA A 1 70 ? -10.746 5.760 15.618 1.00 62.06 70 ALA A CA 1
ATOM 551 C C . ALA A 1 70 ? -12.257 6.059 15.672 1.00 62.06 70 ALA A C 1
ATOM 553 O O . ALA A 1 70 ? -12.674 6.938 16.425 1.00 62.06 70 ALA A O 1
ATOM 554 N N . TRP A 1 71 ? -13.076 5.320 14.918 1.00 62.94 71 TRP A N 1
ATOM 555 C CA . TRP A 1 71 ? -14.538 5.437 14.965 1.00 62.94 71 TRP A CA 1
ATOM 556 C C . TRP A 1 71 ? -15.120 4.939 16.291 1.00 62.94 71 TRP A C 1
ATOM 558 O O . TRP A 1 71 ? -16.020 5.569 16.847 1.00 62.94 71 TRP A O 1
ATOM 568 N N . GLU A 1 72 ? -14.605 3.831 16.825 1.00 61.91 72 GLU A N 1
ATOM 569 C CA . GLU A 1 72 ? -15.053 3.306 18.116 1.00 61.91 72 GLU A CA 1
ATOM 570 C C . GLU A 1 72 ? -14.715 4.257 19.274 1.00 61.91 72 GLU A C 1
ATOM 572 O O . GLU A 1 72 ? -15.563 4.513 20.134 1.00 61.91 72 GLU A O 1
ATOM 577 N N . ASN A 1 73 ? -13.523 4.857 19.249 1.00 65.88 73 ASN A N 1
ATOM 578 C CA . ASN A 1 73 ? -13.115 5.881 20.208 1.00 65.88 73 ASN A CA 1
ATOM 579 C C . ASN A 1 73 ? -13.955 7.166 20.106 1.00 65.88 73 ASN A C 1
ATOM 581 O O . ASN A 1 73 ? -14.226 7.791 21.129 1.00 65.88 73 ASN A O 1
ATOM 585 N N . GLU A 1 74 ? -14.370 7.578 18.903 1.00 60.97 74 GLU A N 1
ATOM 586 C CA . GLU A 1 74 ? -15.266 8.729 18.712 1.00 60.97 74 GLU A CA 1
ATOM 587 C C . GLU A 1 74 ? -16.662 8.440 19.289 1.00 60.97 74 GLU A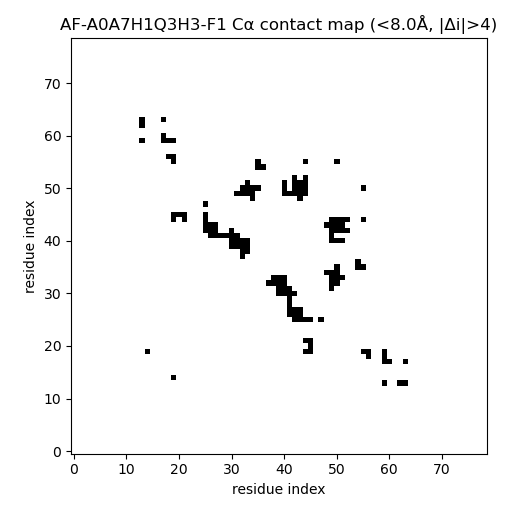 C 1
ATOM 589 O O . GLU A 1 74 ? -17.148 9.211 20.114 1.00 60.97 74 GLU A O 1
ATOM 594 N N . ARG A 1 75 ? -17.228 7.257 19.011 1.00 60.34 75 ARG A N 1
ATOM 595 C CA . ARG A 1 75 ? -18.506 6.798 19.586 1.00 60.34 75 ARG A CA 1
ATOM 596 C C . ARG A 1 75 ? -18.500 6.744 21.120 1.00 60.34 75 ARG A C 1
ATOM 598 O O . ARG A 1 75 ? -19.508 7.054 21.747 1.00 60.34 75 ARG A O 1
ATOM 605 N N . LEU A 1 76 ? -17.395 6.312 21.732 1.00 59.59 76 LEU A N 1
ATOM 606 C CA . LEU A 1 76 ? -17.251 6.255 23.194 1.00 59.59 76 LEU A CA 1
ATOM 607 C C . LEU A 1 76 ? -17.096 7.640 23.836 1.00 59.59 76 LEU A C 1
ATOM 609 O O . LEU A 1 76 ? -17.437 7.796 25.001 1.00 59.59 76 LEU A O 1
ATOM 613 N N . ARG A 1 77 ? -16.581 8.634 23.102 1.00 63.34 77 ARG A N 1
ATOM 614 C CA . ARG A 1 77 ? -16.442 10.020 23.584 1.00 63.34 77 ARG A CA 1
ATOM 615 C C . ARG A 1 77 ? -17.738 10.824 23.506 1.00 63.34 77 ARG A C 1
ATOM 617 O O . ARG A 1 77 ? -17.834 11.854 24.164 1.00 63.34 77 ARG A O 1
ATOM 624 N N . GLU A 1 78 ? -18.685 10.390 22.682 1.00 59.81 78 GLU A N 1
ATOM 625 C CA . GLU A 1 78 ? -20.009 11.007 22.541 1.00 59.81 78 GLU A CA 1
ATOM 626 C C . GLU A 1 78 ? -21.068 10.418 23.501 1.00 59.81 78 GLU A C 1
ATOM 628 O O . GLU A 1 78 ? -22.225 10.836 23.449 1.00 59.81 78 GLU A O 1
ATOM 633 N N . GLN A 1 79 ? -20.684 9.477 24.376 1.00 51.66 79 GLN A N 1
ATOM 634 C CA . GLN A 1 79 ? -21.484 8.984 25.512 1.00 51.66 79 GLN A CA 1
ATOM 635 C C . GLN A 1 79 ? -21.089 9.684 26.814 1.00 51.66 79 GLN A C 1
ATOM 637 O O . GLN A 1 79 ? -22.007 9.933 27.627 1.00 51.66 79 GLN A O 1
#

Radius of gyration: 16.62 Å; Cα contacts (8 Å, |Δi|>4): 75; chains: 1; bounding box: 35×45×43 Å

Secondary structure (DSSP, 8-state):
----PPPPPP-PPPPTTSS---SSS-EEEEEEE-SSSSSEEEEB-TTS-B--HHHHHHHHHHHHHHHHHHHHHHHHHT-

Organism: NCBI:txid146922

Solvent-accessible surface area (backbone atoms only — not comparable to full-atom values): 4997 Å² total; per-residue (Å²): 133,86,80,79,76,83,77,74,79,74,79,79,78,73,54,98,78,70,55,79,72,78,88,71,86,31,74,43,100,59,71,35,62,20,76,84,48,93,50,74,24,39,33,28,45,85,87,68,45,36,22,46,70,67,58,50,45,52,53,44,48,53,48,52,52,55,48,53,51,52,52,52,54,49,60,62,70,77,108